Protein AF-A0A241VYT4-F1 (afdb_monomer)

Mean predicted aligned error: 15.09 Å

Solvent-accessible surface area (backbone atoms only — not comparable to full-atom values): 5343 Å² total; per-residue (Å²): 132,64,69,30,43,55,71,53,46,23,63,77,55,73,40,58,57,68,60,54,50,52,36,37,76,69,67,78,40,66,72,46,96,90,56,25,32,48,47,66,54,47,42,74,74,40,63,64,59,93,36,54,66,58,50,51,48,50,51,52,52,54,57,60,49,55,70,54,50,58,57,55,53,52,56,53,51,54,55,56,51,55,54,52,59,57,55,59,68,74,77,115

pLDDT: mean 75.07, std 18.85, range [46.31, 96.62]

Sequence (92 aa):
MSNLSINQASKLFKVSRNTIYARIKKGEITKNSDGTVSAQDMMRLFGNKTDKKTVEQAITEQLNNTNNIEQSIQHKLEQSQNSNEQLLQQQI

Foldseek 3Di:
DDWDALVRLCVVLVHDSVVVVVCCVVVLWDQDPVRITDPVSSCVVRVPPVDPVVVVVVVVVVVVVVVVVVVVVVVVVVVVVVVVVVVVVVVD

Nearest PDB structures (foldseek):
  3hh0-assembly1_A  TM=7.440E-01  e=4.291E-01  Bacillus cereus ATCC 14579
  4b43-assembly1_A  TM=5.878E-01  e=4.900E-01  Thermus thermophilus HB8
  5ydd-assembly1_A  TM=7.199E-01  e=1.086E+00  Mycobacterium tuberculosis H37Rv
  5zz6-assembly1_A  TM=5.872E-01  e=2.253E+00  Thermotoga maritima MSB8

Radius of gyration: 26.97 Å; Cα contacts (8 Å, |Δi|>4): 56; chains: 1; bounding box: 63×20×68 Å

Secondary structure (DSSP, 8-state):
--EEEHHHHHHHTT--HHHHHHHHHTTSSPBPTTSEEEHHHHHHHHTTTTSHHHHHHHHHHHHHHHHHHHHHHHHHHHHHHHHHHHHHHTT-

Structure (mmCIF, N/CA/C/O backbone):
data_AF-A0A241VYT4-F1
#
_entry.id   AF-A0A241VYT4-F1
#
loop_
_atom_site.group_PDB
_atom_site.id
_atom_site.type_symbol
_atom_site.label_atom_id
_atom_site.label_alt_id
_atom_site.label_comp_id
_atom_site.label_asym_id
_atom_site.label_entity_id
_atom_site.label_seq_id
_atom_site.pdbx_PDB_ins_code
_atom_site.Cartn_x
_atom_site.Cartn_y
_atom_site.Cartn_z
_atom_site.occupancy
_atom_site.B_iso_or_equiv
_atom_site.auth_seq_id
_atom_site.auth_comp_id
_atom_site.auth_asym_id
_atom_site.auth_atom_id
_atom_site.pdbx_PDB_model_num
ATOM 1 N N . MET A 1 1 ? -5.613 7.533 -17.063 1.00 66.62 1 MET A N 1
ATOM 2 C CA . MET A 1 1 ? -5.272 7.235 -15.653 1.00 66.62 1 MET A CA 1
ATOM 3 C C . MET A 1 1 ? -3.829 7.642 -15.421 1.00 66.62 1 MET A C 1
ATOM 5 O O . MET A 1 1 ? -3.007 7.379 -16.289 1.00 66.62 1 MET A O 1
ATOM 9 N N . SER A 1 2 ? -3.523 8.313 -14.311 1.00 87.56 2 SER A N 1
ATOM 10 C CA . SER A 1 2 ? -2.148 8.722 -14.002 1.00 87.56 2 SER A CA 1
ATOM 11 C C . SER A 1 2 ? -1.316 7.511 -13.583 1.00 87.56 2 SER A C 1
ATOM 13 O O . SER A 1 2 ? -1.704 6.776 -12.674 1.00 87.56 2 SER A O 1
ATOM 15 N N . ASN A 1 3 ? -0.176 7.316 -14.240 1.00 93.62 3 ASN A N 1
ATOM 16 C CA . ASN A 1 3 ? 0.761 6.237 -13.950 1.00 93.62 3 ASN A CA 1
ATOM 17 C C . ASN A 1 3 ? 1.945 6.766 -13.134 1.00 93.62 3 ASN A C 1
ATOM 19 O O . ASN A 1 3 ? 2.412 7.885 -13.343 1.00 93.62 3 ASN A O 1
ATOM 23 N N . LEU A 1 4 ? 2.432 5.952 -12.203 1.00 94.19 4 LEU A N 1
ATOM 24 C CA . LEU A 1 4 ? 3.569 6.258 -11.343 1.00 94.19 4 LEU A CA 1
ATOM 25 C C . LEU A 1 4 ? 4.640 5.193 -11.533 1.00 94.19 4 LEU A C 1
ATOM 27 O O . LEU A 1 4 ? 4.341 3.999 -11.553 1.00 94.19 4 LEU A O 1
ATOM 31 N N . SER A 1 5 ? 5.907 5.595 -11.606 1.00 96.06 5 SER A N 1
ATOM 32 C CA . SER A 1 5 ? 6.992 4.616 -11.500 1.00 96.06 5 SER A CA 1
ATOM 33 C C . SER A 1 5 ? 6.960 3.937 -10.127 1.00 96.06 5 SER A C 1
ATOM 35 O O . SER A 1 5 ? 6.574 4.545 -9.125 1.00 96.06 5 SER A O 1
ATOM 37 N N . ILE A 1 6 ? 7.447 2.695 -10.045 1.00 95.44 6 ILE A N 1
ATOM 38 C CA . ILE A 1 6 ? 7.554 1.957 -8.773 1.00 95.44 6 ILE A CA 1
ATOM 39 C C . ILE A 1 6 ? 8.328 2.763 -7.712 1.00 95.44 6 ILE A C 1
ATOM 41 O O . ILE A 1 6 ? 7.992 2.725 -6.528 1.00 95.44 6 ILE A O 1
ATOM 45 N N . ASN A 1 7 ? 9.347 3.529 -8.123 1.00 95.44 7 ASN A N 1
ATOM 46 C CA . ASN A 1 7 ? 10.116 4.384 -7.216 1.00 95.44 7 ASN A CA 1
ATOM 47 C C . ASN A 1 7 ? 9.283 5.562 -6.682 1.00 95.44 7 ASN A C 1
ATOM 49 O O . ASN A 1 7 ? 9.338 5.844 -5.486 1.00 95.44 7 ASN A O 1
ATOM 53 N N . GLN A 1 8 ? 8.503 6.233 -7.535 1.00 95.12 8 GLN A N 1
ATOM 54 C CA . GLN A 1 8 ? 7.601 7.311 -7.106 1.00 95.12 8 GLN A CA 1
ATOM 55 C C . GLN A 1 8 ? 6.492 6.770 -6.201 1.00 95.12 8 GLN A C 1
ATOM 57 O O . GLN A 1 8 ? 6.262 7.312 -5.124 1.00 95.12 8 GLN A O 1
ATOM 62 N N . ALA A 1 9 ? 5.865 5.663 -6.596 1.00 94.06 9 ALA A N 1
ATOM 63 C CA . ALA A 1 9 ? 4.824 4.991 -5.831 1.00 94.06 9 ALA A CA 1
ATOM 64 C C . ALA A 1 9 ? 5.319 4.583 -4.430 1.00 94.06 9 ALA A C 1
ATOM 66 O O . ALA A 1 9 ? 4.647 4.827 -3.431 1.00 94.06 9 ALA A O 1
ATOM 67 N N . SER A 1 10 ? 6.536 4.040 -4.335 1.00 94.25 10 SER A N 1
ATOM 68 C CA . SER A 1 10 ? 7.150 3.673 -3.055 1.00 94.25 10 SER A CA 1
ATOM 69 C C . SER A 1 10 ? 7.308 4.871 -2.113 1.00 94.25 10 SER A C 1
ATOM 71 O O . SER A 1 10 ? 6.980 4.766 -0.930 1.00 94.25 10 SER A O 1
ATOM 73 N N . LYS A 1 11 ? 7.753 6.020 -2.638 1.00 93.81 11 LYS A N 1
ATOM 74 C CA . LYS A 1 11 ? 7.934 7.252 -1.856 1.00 93.81 11 LYS A CA 1
ATOM 75 C C . LYS A 1 11 ? 6.601 7.880 -1.442 1.00 93.81 11 LYS A C 1
ATOM 77 O O . LYS A 1 11 ? 6.429 8.196 -0.270 1.00 93.81 11 LYS A O 1
ATOM 82 N N . LEU A 1 12 ? 5.661 8.026 -2.379 1.00 92.12 12 LEU A N 1
ATOM 83 C CA . LEU A 1 12 ? 4.368 8.684 -2.144 1.00 92.12 12 LEU A CA 1
ATOM 84 C C . LEU A 1 12 ? 3.503 7.920 -1.137 1.00 92.12 12 LEU A C 1
ATOM 86 O O . LEU A 1 12 ? 2.941 8.518 -0.226 1.00 92.12 12 LEU A O 1
ATOM 90 N N . PHE A 1 13 ? 3.441 6.595 -1.269 1.00 91.06 13 PHE A N 1
ATOM 91 C CA . PHE A 1 13 ? 2.590 5.743 -0.434 1.00 91.06 13 PHE A CA 1
ATOM 92 C C . PHE A 1 13 ? 3.327 5.153 0.776 1.00 91.06 13 PHE A C 1
ATOM 94 O O . PHE A 1 13 ? 2.772 4.304 1.470 1.00 91.06 13 PHE A O 1
ATOM 101 N N . LYS A 1 14 ? 4.579 5.570 1.024 1.00 91.62 14 LYS A N 1
ATOM 102 C CA . LYS A 1 14 ? 5.427 5.103 2.137 1.00 91.62 14 LYS A CA 1
ATOM 103 C C . LYS A 1 14 ? 5.474 3.571 2.262 1.00 91.62 14 LYS A C 1
ATOM 105 O O . LYS A 1 14 ? 5.421 3.013 3.355 1.00 91.62 14 LYS A O 1
ATOM 110 N N . VAL A 1 15 ? 5.574 2.875 1.128 1.00 91.56 15 VAL A N 1
ATOM 111 C CA . VAL A 1 15 ? 5.598 1.403 1.056 1.00 91.56 15 VAL A CA 1
ATOM 112 C C . VAL A 1 15 ? 6.851 0.927 0.340 1.00 91.56 15 VAL A C 1
ATOM 114 O O . VAL A 1 15 ? 7.320 1.565 -0.602 1.00 91.56 15 VAL A O 1
ATOM 117 N N . SER A 1 16 ? 7.418 -0.206 0.756 1.00 94.69 16 SER A N 1
ATOM 118 C CA . SER A 1 16 ? 8.625 -0.727 0.106 1.00 94.69 16 SER A CA 1
ATOM 119 C C . SER A 1 16 ? 8.330 -1.214 -1.317 1.00 94.69 16 SER A C 1
ATOM 121 O O . SER A 1 16 ? 7.269 -1.781 -1.591 1.00 94.69 16 SER A O 1
ATOM 123 N N . ARG A 1 17 ? 9.303 -1.062 -2.224 1.00 95.81 17 ARG A N 1
ATOM 124 C CA . ARG A 1 17 ? 9.206 -1.565 -3.608 1.00 95.81 17 ARG A CA 1
ATOM 125 C C . ARG A 1 17 ? 8.898 -3.063 -3.655 1.00 95.81 17 ARG A C 1
ATOM 127 O O . ARG A 1 17 ? 8.062 -3.483 -4.444 1.00 95.81 17 ARG A O 1
ATOM 134 N N . ASN A 1 18 ? 9.492 -3.850 -2.756 1.00 96.62 18 ASN A N 1
ATOM 135 C CA . ASN A 1 18 ? 9.215 -5.284 -2.634 1.00 96.62 18 ASN A CA 1
ATOM 136 C C . ASN A 1 18 ? 7.739 -5.557 -2.323 1.00 96.62 18 ASN A C 1
ATOM 138 O O . ASN A 1 18 ? 7.163 -6.485 -2.882 1.00 96.62 18 ASN A O 1
ATOM 142 N N . THR A 1 19 ? 7.105 -4.728 -1.488 1.00 95.19 19 THR A N 1
ATOM 143 C CA . THR A 1 19 ? 5.667 -4.850 -1.208 1.00 95.19 19 THR A CA 1
ATOM 144 C C . THR A 1 19 ? 4.842 -4.579 -2.462 1.00 95.19 19 THR A C 1
ATOM 146 O O . THR A 1 19 ? 3.888 -5.306 -2.723 1.00 95.19 19 THR A O 1
ATOM 149 N N . ILE A 1 20 ? 5.218 -3.577 -3.262 1.00 95.19 20 ILE A N 1
ATOM 150 C CA . ILE A 1 20 ? 4.548 -3.281 -4.537 1.00 95.19 20 ILE A CA 1
ATOM 151 C C . ILE A 1 20 ? 4.703 -4.469 -5.499 1.00 95.19 20 ILE A C 1
ATOM 153 O O . ILE A 1 20 ? 3.709 -4.966 -6.022 1.00 95.19 20 ILE A O 1
ATOM 157 N N . TYR A 1 21 ? 5.916 -5.009 -5.655 1.00 96.62 21 TYR A N 1
ATOM 158 C CA . TYR A 1 21 ? 6.157 -6.197 -6.483 1.00 96.62 21 TYR A CA 1
ATOM 159 C C . TYR A 1 21 ? 5.399 -7.436 -6.003 1.00 96.62 21 TYR A C 1
ATOM 161 O O . TYR A 1 21 ? 4.911 -8.205 -6.827 1.00 96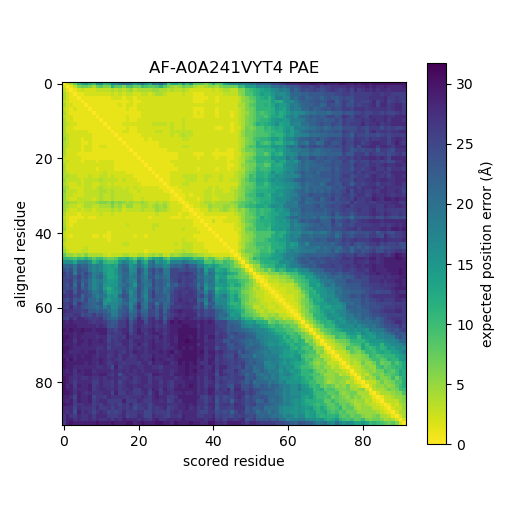.62 21 TYR A O 1
ATOM 169 N N . ALA A 1 22 ? 5.240 -7.620 -4.692 1.00 96.38 22 ALA A N 1
ATOM 170 C CA . ALA A 1 22 ? 4.437 -8.711 -4.154 1.00 96.38 22 ALA A CA 1
ATOM 171 C C . ALA A 1 22 ? 2.961 -8.593 -4.570 1.00 96.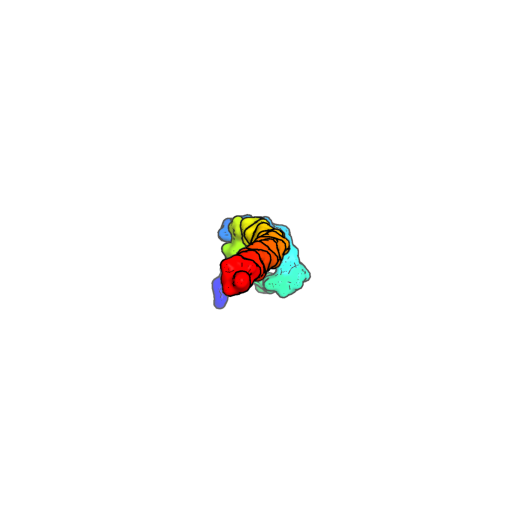38 22 ALA A C 1
ATOM 173 O O . ALA A 1 22 ? 2.351 -9.603 -4.913 1.00 96.38 22 ALA A O 1
ATOM 174 N N . ARG A 1 23 ? 2.399 -7.375 -4.593 1.00 95.44 23 ARG A N 1
ATOM 175 C CA . ARG A 1 23 ? 1.026 -7.132 -5.077 1.00 95.44 23 ARG A CA 1
ATOM 176 C C . ARG A 1 23 ? 0.892 -7.331 -6.581 1.00 95.44 23 ARG A C 1
ATOM 178 O O . ARG A 1 23 ? -0.111 -7.888 -7.014 1.00 95.44 23 ARG A O 1
ATOM 185 N N . ILE A 1 24 ? 1.923 -6.972 -7.350 1.00 95.88 24 ILE A N 1
ATOM 186 C CA . ILE A 1 24 ? 1.990 -7.279 -8.786 1.00 95.88 24 ILE A CA 1
ATOM 187 C C . ILE A 1 24 ? 1.975 -8.797 -9.005 1.00 95.88 24 ILE A C 1
ATOM 189 O O . ILE A 1 24 ? 1.157 -9.305 -9.762 1.00 95.88 24 ILE A O 1
ATOM 193 N N . LYS A 1 25 ? 2.828 -9.544 -8.292 1.00 96.06 25 LYS A N 1
ATOM 194 C CA . LYS A 1 25 ? 2.909 -11.011 -8.406 1.00 96.06 25 LYS A CA 1
ATOM 195 C C . LYS A 1 25 ? 1.606 -11.711 -8.004 1.00 96.06 25 LYS A C 1
ATOM 197 O O . LYS A 1 25 ? 1.293 -12.763 -8.548 1.00 96.06 25 LYS A O 1
ATOM 202 N N . LYS A 1 26 ? 0.855 -11.137 -7.060 1.00 95.69 26 LYS A N 1
ATOM 203 C CA . LYS A 1 26 ? -0.468 -11.626 -6.644 1.00 95.69 26 LYS A CA 1
ATOM 204 C C . LYS A 1 26 ? -1.599 -11.266 -7.617 1.00 95.69 26 LYS A C 1
ATOM 206 O O . LYS A 1 26 ? -2.719 -11.708 -7.397 1.00 95.69 26 LYS A O 1
ATOM 211 N N . GLY A 1 27 ? -1.332 -10.466 -8.652 1.00 95.25 27 GLY A N 1
ATOM 212 C CA . GLY A 1 27 ? -2.354 -9.991 -9.590 1.00 95.25 27 GLY A CA 1
ATOM 213 C C . GLY A 1 27 ? -3.282 -8.922 -9.006 1.00 95.25 27 GLY A C 1
ATOM 214 O O . GLY A 1 27 ? -4.311 -8.616 -9.595 1.00 95.25 27 GLY A O 1
ATOM 215 N N . GLU A 1 28 ? -2.941 -8.339 -7.852 1.00 93.75 28 GLU A N 1
ATOM 216 C CA . GLU A 1 28 ? -3.766 -7.306 -7.213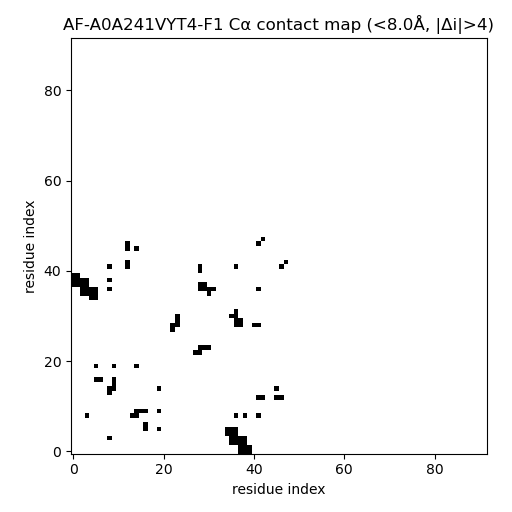 1.00 93.75 28 GLU A CA 1
ATOM 217 C C . GLU A 1 28 ? -3.597 -5.932 -7.880 1.00 93.75 28 GLU A C 1
ATOM 219 O O . GLU A 1 28 ? -4.482 -5.087 -7.743 1.00 93.75 28 GLU A O 1
ATOM 224 N N . ILE A 1 29 ? -2.461 -5.708 -8.556 1.00 93.94 29 ILE A N 1
ATOM 225 C CA . ILE A 1 29 ? -2.154 -4.530 -9.383 1.00 93.94 29 ILE A CA 1
ATOM 226 C C . ILE A 1 29 ? -1.367 -4.951 -10.617 1.00 93.94 29 ILE A C 1
ATOM 228 O O . ILE A 1 29 ? -0.585 -5.901 -10.570 1.00 93.94 29 ILE A O 1
ATOM 232 N N . THR A 1 30 ? -1.518 -4.198 -11.701 1.00 94.06 30 THR A N 1
ATOM 233 C CA . THR A 1 30 ? -0.816 -4.480 -12.955 1.00 94.06 30 THR A CA 1
ATOM 234 C C . THR A 1 30 ? 0.381 -3.553 -13.127 1.00 94.06 30 THR A C 1
ATOM 236 O O . THR A 1 30 ? 0.298 -2.349 -12.883 1.00 94.06 30 THR A O 1
ATOM 239 N N . LYS A 1 31 ? 1.508 -4.130 -13.554 1.00 94.44 31 LYS A N 1
ATOM 240 C CA . LYS A 1 31 ? 2.681 -3.383 -14.011 1.00 94.44 31 LYS A CA 1
ATOM 241 C C . LYS A 1 31 ? 2.556 -3.173 -15.519 1.00 94.44 31 LYS A C 1
ATOM 243 O O . LYS A 1 31 ? 2.443 -4.143 -16.263 1.00 94.44 31 LYS A O 1
ATOM 248 N N . ASN A 1 32 ? 2.624 -1.924 -15.952 1.00 93.31 32 ASN A N 1
ATOM 249 C CA . ASN A 1 32 ? 2.658 -1.562 -17.364 1.00 93.31 32 ASN A CA 1
ATOM 250 C C . ASN A 1 32 ? 4.013 -1.939 -17.997 1.00 93.31 32 ASN A C 1
ATOM 252 O O . ASN A 1 32 ? 5.023 -2.106 -17.303 1.00 93.31 32 ASN A O 1
ATOM 256 N N . SER A 1 33 ? 4.058 -2.039 -19.327 1.00 91.31 33 SER A N 1
ATOM 257 C CA . SER A 1 33 ? 5.280 -2.396 -20.069 1.00 91.31 33 SER A CA 1
ATOM 258 C C . SER A 1 33 ? 6.435 -1.408 -19.856 1.00 91.31 33 SER A C 1
ATOM 260 O O . SER A 1 33 ? 7.596 -1.801 -19.913 1.00 91.31 33 SER A O 1
ATOM 262 N N . ASP A 1 34 ? 6.126 -0.149 -19.537 1.00 91.12 34 ASP A N 1
ATOM 263 C CA . ASP A 1 34 ? 7.080 0.920 -19.201 1.00 91.12 34 ASP A CA 1
ATOM 264 C C . ASP A 1 34 ? 7.616 0.847 -17.753 1.00 91.12 34 ASP A C 1
ATOM 266 O O . ASP A 1 34 ? 8.451 1.652 -17.342 1.00 91.12 34 ASP A O 1
ATOM 270 N N . GLY A 1 35 ? 7.144 -0.110 -16.949 1.00 89.88 35 GLY A N 1
ATOM 271 C CA . GLY A 1 35 ? 7.532 -0.241 -15.547 1.00 89.88 35 GLY A CA 1
ATOM 272 C C . GLY A 1 35 ? 6.773 0.651 -14.569 1.00 89.88 35 GLY A C 1
ATOM 273 O O . GLY A 1 35 ? 7.201 0.780 -13.416 1.00 89.88 35 GLY A O 1
ATOM 274 N N . THR A 1 36 ? 5.655 1.237 -14.989 1.00 95.38 36 THR A N 1
ATOM 275 C CA . THR A 1 36 ? 4.775 2.029 -14.125 1.00 95.38 36 THR A CA 1
ATOM 276 C C . THR A 1 36 ? 3.597 1.218 -13.577 1.00 95.38 36 THR A C 1
ATOM 278 O O . THR A 1 36 ? 3.306 0.108 -14.027 1.00 95.38 36 THR A O 1
ATOM 281 N N . VAL A 1 37 ? 2.932 1.772 -12.564 1.00 95.50 37 VAL A N 1
ATOM 282 C CA . VAL A 1 37 ? 1.700 1.255 -11.954 1.00 95.50 37 VAL A CA 1
ATOM 283 C C . VAL A 1 37 ? 0.653 2.364 -11.884 1.00 95.50 37 VAL A C 1
ATOM 285 O O . VAL A 1 37 ? 0.994 3.543 -11.763 1.00 95.50 37 VAL A O 1
ATOM 288 N N . SER A 1 38 ? -0.625 1.995 -11.932 1.00 95.50 38 SER A N 1
ATOM 289 C CA . SER A 1 38 ? -1.729 2.954 -11.826 1.00 95.50 38 SER A CA 1
ATOM 290 C C . SER A 1 38 ? -1.777 3.603 -10.437 1.00 95.50 38 SER A C 1
ATOM 292 O O . SER A 1 38 ? -1.759 2.919 -9.409 1.00 95.50 38 SER A O 1
ATOM 294 N N . ALA A 1 39 ? -1.884 4.934 -10.390 1.00 92.56 39 ALA A N 1
ATOM 295 C CA . ALA A 1 39 ? -2.043 5.674 -9.137 1.00 92.56 39 ALA A CA 1
ATOM 296 C C . ALA A 1 39 ? -3.342 5.301 -8.399 1.00 92.56 39 ALA A C 1
ATOM 298 O O . ALA A 1 39 ? -3.364 5.273 -7.170 1.00 92.56 39 ALA A O 1
ATOM 299 N N . GLN A 1 40 ? -4.405 4.963 -9.137 1.00 92.56 40 GLN A N 1
ATOM 300 C CA . GLN A 1 40 ? -5.686 4.535 -8.569 1.00 92.56 40 GLN A CA 1
ATOM 301 C C . GLN A 1 40 ? -5.554 3.195 -7.840 1.00 92.56 40 GLN A C 1
ATOM 303 O O . GLN A 1 40 ? -6.055 3.038 -6.729 1.00 92.56 40 GLN A O 1
ATOM 308 N N . ASP A 1 41 ? -4.835 2.247 -8.437 1.00 92.44 41 ASP A N 1
ATOM 309 C CA . ASP A 1 41 ? -4.545 0.955 -7.819 1.00 92.44 41 ASP A CA 1
ATOM 310 C C . ASP A 1 41 ? -3.670 1.104 -6.574 1.00 92.44 41 ASP A C 1
ATOM 312 O O . ASP A 1 41 ? -3.912 0.463 -5.546 1.00 92.44 41 ASP A O 1
ATOM 316 N N . MET A 1 42 ? -2.687 2.006 -6.639 1.00 93.12 42 MET A N 1
ATOM 317 C CA . MET A 1 42 ? -1.873 2.349 -5.480 1.00 93.12 42 MET A CA 1
ATOM 318 C C . MET A 1 42 ? -2.715 2.968 -4.358 1.0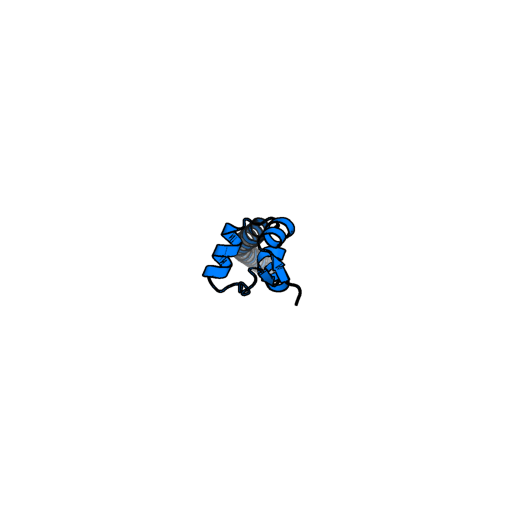0 93.12 42 MET A C 1
ATOM 320 O O . MET A 1 42 ? -2.560 2.572 -3.206 1.00 93.12 42 MET A O 1
ATOM 324 N N . MET A 1 43 ? -3.646 3.869 -4.676 1.00 91.25 43 MET A N 1
ATOM 325 C CA . MET A 1 43 ? -4.561 4.460 -3.696 1.00 91.25 43 MET A CA 1
ATOM 326 C C . MET A 1 43 ? -5.501 3.417 -3.087 1.00 91.25 43 MET A C 1
ATOM 328 O O . MET A 1 43 ? -5.620 3.350 -1.869 1.00 91.25 43 MET A O 1
ATOM 332 N N . ARG A 1 44 ? -6.092 2.536 -3.899 1.00 91.19 44 ARG A N 1
ATOM 333 C CA . ARG A 1 44 ? -6.973 1.458 -3.422 1.00 91.19 44 ARG A CA 1
ATOM 334 C C . ARG A 1 44 ? -6.261 0.499 -2.468 1.00 91.19 44 ARG A C 1
ATOM 336 O O . ARG A 1 44 ? -6.830 0.099 -1.459 1.00 91.19 44 ARG A O 1
ATOM 343 N N . LEU A 1 45 ? -5.029 0.101 -2.788 1.00 90.00 45 LEU A N 1
ATOM 344 C CA . LEU A 1 45 ? -4.304 -0.881 -1.980 1.00 90.00 45 LEU A CA 1
ATOM 345 C C . LEU A 1 45 ? -3.544 -0.275 -0.806 1.00 90.00 45 LEU A C 1
ATOM 347 O O . LEU A 1 45 ? -3.388 -0.942 0.219 1.00 90.00 45 LEU A O 1
ATOM 351 N N . PHE A 1 46 ? -2.989 0.922 -0.981 1.00 89.94 46 PHE A N 1
ATOM 352 C CA . PHE A 1 46 ? -2.021 1.525 -0.067 1.00 89.94 46 PHE A CA 1
ATOM 353 C C . PHE A 1 46 ? -2.460 2.877 0.502 1.00 89.94 46 PHE A C 1
ATOM 355 O O . PHE A 1 46 ? -1.841 3.330 1.460 1.00 89.94 46 PHE A O 1
ATOM 362 N N . GLY A 1 47 ? -3.525 3.492 -0.016 1.00 83.38 47 GLY A N 1
ATOM 363 C CA . GLY A 1 47 ? -4.043 4.776 0.470 1.00 83.38 47 GLY A CA 1
ATOM 364 C C . GLY A 1 47 ? -4.534 4.728 1.918 1.00 83.38 47 GLY A C 1
ATOM 365 O O . GLY A 1 47 ? -4.400 5.709 2.636 1.00 83.38 47 GLY A O 1
ATOM 366 N N . ASN A 1 48 ? -4.999 3.566 2.383 1.00 73.31 48 ASN A N 1
ATOM 367 C CA . ASN A 1 48 ? -5.565 3.387 3.726 1.00 73.31 48 ASN A CA 1
ATOM 368 C C . ASN A 1 48 ? -4.559 2.786 4.730 1.00 73.31 48 ASN A C 1
ATOM 370 O O . ASN A 1 48 ? -4.932 2.371 5.826 1.00 73.31 48 ASN A O 1
ATOM 374 N N . LYS A 1 49 ? -3.278 2.650 4.357 1.00 62.09 49 LYS A N 1
ATOM 375 C CA . LYS A 1 49 ? -2.296 1.898 5.161 1.00 62.09 49 LYS A CA 1
ATOM 376 C C . LYS A 1 49 ? -1.683 2.653 6.332 1.00 62.09 49 LYS A C 1
ATOM 378 O O . LYS A 1 49 ? -0.881 2.047 7.039 1.00 62.09 49 LYS A O 1
ATOM 383 N N . THR A 1 50 ? -2.068 3.900 6.588 1.00 53.12 50 THR A N 1
ATOM 384 C CA . THR A 1 50 ? -1.732 4.533 7.870 1.00 53.12 50 THR A CA 1
ATOM 385 C C . THR A 1 50 ? -2.342 3.773 9.048 1.00 53.12 50 THR A C 1
ATOM 387 O O . THR A 1 50 ? -1.740 3.764 10.112 1.00 53.12 50 THR A O 1
ATOM 390 N N . ASP A 1 51 ? -3.427 3.014 8.840 1.00 54.59 51 ASP A N 1
ATOM 391 C CA . ASP A 1 51 ? -4.230 2.505 9.954 1.00 54.59 51 ASP A CA 1
ATOM 392 C C . ASP A 1 51 ? -4.682 1.056 9.795 1.00 54.59 51 ASP A C 1
ATOM 394 O O . ASP A 1 51 ? -5.638 0.642 10.430 1.00 54.59 51 ASP A O 1
ATOM 398 N N . LYS A 1 52 ? -4.019 0.218 8.986 1.00 55.84 52 LYS A N 1
ATOM 399 C CA . LYS A 1 52 ? -4.448 -1.193 8.894 1.00 55.84 52 LYS A CA 1
ATOM 400 C C . LYS A 1 52 ? -4.320 -1.917 10.244 1.00 55.84 52 LYS A C 1
ATOM 402 O O . LYS A 1 52 ? -5.191 -2.705 10.577 1.00 55.84 52 LYS A O 1
ATOM 407 N N . LYS A 1 53 ? -3.293 -1.592 11.045 1.00 56.97 53 LYS A N 1
ATOM 408 C CA . LYS A 1 53 ? -3.177 -2.087 12.428 1.00 56.97 53 LYS A CA 1
ATOM 409 C C . LYS A 1 53 ? -4.227 -1.469 13.350 1.00 56.97 53 LYS A C 1
ATOM 411 O O . LYS A 1 53 ? -4.828 -2.213 14.104 1.00 56.97 53 LYS A O 1
ATOM 416 N N . THR A 1 54 ? -4.485 -0.167 13.244 1.00 54.41 54 THR A N 1
ATOM 417 C CA . THR A 1 54 ? -5.503 0.541 14.037 1.00 54.41 54 THR A CA 1
ATOM 418 C C . THR A 1 54 ? -6.912 0.025 13.745 1.00 54.41 54 THR A C 1
ATOM 420 O O . THR A 1 54 ? -7.694 -0.177 14.659 1.00 54.41 54 THR A O 1
ATOM 423 N N . VAL A 1 55 ? -7.231 -0.246 12.479 1.00 57.50 55 VAL A N 1
ATOM 424 C CA . VAL A 1 55 ? -8.528 -0.767 12.032 1.00 57.50 55 VAL A CA 1
ATOM 425 C C . VAL A 1 55 ? -8.662 -2.252 12.361 1.00 57.50 55 VAL A C 1
ATOM 427 O O . VAL A 1 55 ? -9.711 -2.659 12.836 1.00 57.50 55 VAL A O 1
ATOM 430 N N . GLU A 1 56 ? -7.619 -3.071 12.182 1.00 60.41 56 GLU A N 1
ATOM 431 C CA . GLU A 1 56 ? -7.653 -4.475 12.630 1.00 60.41 56 GLU A CA 1
ATOM 432 C C . GLU A 1 56 ? -7.756 -4.577 14.161 1.00 60.41 56 GLU A C 1
ATOM 434 O O . GLU A 1 56 ? -8.495 -5.427 14.654 1.00 60.41 56 GLU A O 1
ATOM 439 N N . GLN A 1 57 ? -7.095 -3.690 14.915 1.00 59.16 57 GLN A N 1
ATOM 440 C CA . GLN A 1 57 ? -7.246 -3.582 16.371 1.00 59.16 57 GLN A CA 1
ATOM 441 C C . GLN A 1 57 ? -8.647 -3.101 16.759 1.00 59.16 57 GLN A C 1
ATOM 443 O O . GLN A 1 57 ? -9.287 -3.771 17.557 1.00 59.16 57 GLN A O 1
ATOM 448 N N . ALA A 1 58 ? -9.173 -2.046 16.132 1.00 58.69 58 ALA A N 1
ATOM 449 C CA . ALA A 1 58 ? -10.526 -1.552 16.390 1.00 58.69 58 ALA A CA 1
ATOM 450 C C . ALA A 1 58 ? -11.600 -2.605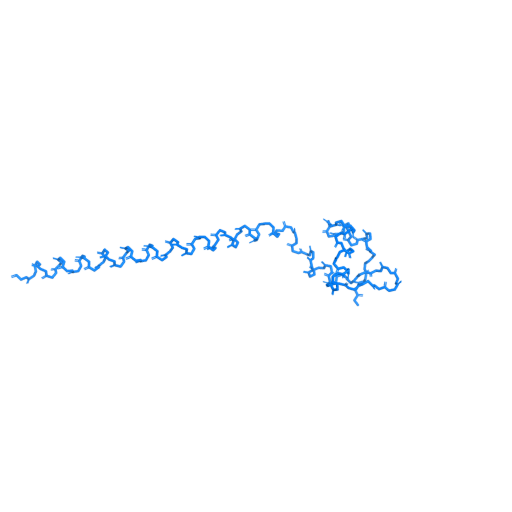 16.072 1.00 58.69 58 ALA A C 1
ATOM 452 O O . ALA A 1 58 ? -12.512 -2.811 16.864 1.00 58.69 58 ALA A O 1
ATOM 453 N N . ILE A 1 59 ? -11.470 -3.339 14.961 1.00 61.84 59 ILE A N 1
ATOM 454 C CA . ILE A 1 59 ? -12.390 -4.431 14.612 1.00 61.84 59 ILE A CA 1
ATOM 455 C C . ILE A 1 59 ? -12.269 -5.581 15.622 1.00 61.84 59 ILE A C 1
ATOM 457 O O . ILE A 1 59 ? -13.284 -6.127 16.043 1.00 61.84 59 ILE A O 1
ATOM 461 N N . THR A 1 60 ? -11.053 -5.935 16.048 1.00 63.47 60 THR A N 1
ATOM 462 C CA . THR A 1 60 ? -10.836 -6.988 17.058 1.00 63.47 60 THR A CA 1
ATOM 463 C C . THR A 1 60 ? -11.396 -6.583 18.427 1.00 63.47 60 THR A C 1
ATOM 465 O O . THR A 1 60 ? -12.036 -7.393 19.094 1.00 63.47 60 THR A O 1
ATOM 468 N N . GLU A 1 61 ? -11.223 -5.326 18.837 1.00 60.28 61 GLU A N 1
ATOM 469 C CA . GLU A 1 61 ? -11.793 -4.760 20.067 1.00 60.28 61 GLU A CA 1
ATOM 470 C C . GLU A 1 61 ? -13.328 -4.688 20.005 1.00 60.28 61 GLU A C 1
ATOM 472 O O . GLU A 1 61 ? -14.004 -5.082 20.955 1.00 60.28 61 GLU A O 1
ATOM 477 N N . GLN A 1 62 ? -13.906 -4.280 18.870 1.00 56.72 62 GLN A N 1
ATOM 478 C CA . GLN A 1 62 ? -15.361 -4.272 18.666 1.00 56.72 62 GLN A CA 1
ATOM 479 C C . GLN A 1 62 ? -15.967 -5.686 18.669 1.00 56.72 62 GLN A C 1
ATOM 481 O O . GLN A 1 62 ? -17.031 -5.901 19.258 1.00 56.72 62 GLN A O 1
ATOM 486 N N . LEU A 1 63 ? -15.294 -6.666 18.059 1.00 58.12 63 LEU A N 1
ATOM 487 C CA . LEU A 1 63 ? -15.727 -8.068 18.078 1.00 58.12 63 LEU A CA 1
ATOM 488 C C . LEU A 1 63 ? -15.654 -8.661 19.493 1.00 58.12 63 LEU A C 1
ATOM 490 O O . LEU A 1 63 ? -16.571 -9.368 19.905 1.00 58.12 63 LEU A O 1
ATOM 494 N N . ASN A 1 64 ? -14.630 -8.313 20.278 1.00 58.00 64 ASN A N 1
ATOM 495 C CA . ASN A 1 64 ? -14.517 -8.753 21.671 1.00 58.00 64 ASN A CA 1
ATOM 496 C C . ASN A 1 64 ? -15.559 -8.098 22.600 1.00 58.00 64 ASN A C 1
ATOM 498 O O . ASN A 1 64 ? -16.044 -8.752 23.527 1.00 58.00 64 ASN A O 1
ATOM 502 N N . ASN A 1 65 ? -15.975 -6.856 22.329 1.00 52.84 65 ASN A N 1
ATOM 503 C CA . ASN A 1 65 ? -17.043 -6.191 23.087 1.00 52.84 65 ASN A CA 1
ATOM 504 C C . ASN A 1 65 ? -18.434 -6.788 22.835 1.00 52.84 65 ASN A C 1
ATOM 506 O O . ASN A 1 65 ? -19.288 -6.716 23.718 1.00 52.84 65 ASN A O 1
ATOM 510 N N . THR A 1 66 ? -18.669 -7.420 21.683 1.00 48.44 66 THR A N 1
ATOM 511 C CA . THR A 1 66 ? -19.976 -8.026 21.364 1.00 48.44 66 THR A CA 1
ATOM 512 C C . THR A 1 66 ? -20.328 -9.160 22.339 1.00 48.44 66 THR A C 1
ATOM 514 O O . THR A 1 66 ? -21.475 -9.262 22.764 1.00 48.44 66 THR A O 1
ATOM 517 N N . ASN A 1 67 ? -19.333 -9.908 22.830 1.00 50.16 67 ASN A N 1
ATOM 518 C CA . ASN A 1 67 ? -19.542 -10.966 23.831 1.00 50.16 67 ASN A CA 1
ATOM 519 C C . ASN A 1 67 ? -19.933 -10.436 25.229 1.00 50.16 67 ASN A C 1
ATOM 521 O O . ASN A 1 67 ? -20.450 -11.187 26.051 1.00 50.16 67 ASN A O 1
ATOM 525 N N . ASN A 1 68 ? -19.690 -9.152 25.520 1.00 46.31 68 ASN A N 1
ATOM 526 C CA . ASN A 1 68 ? -20.016 -8.541 26.816 1.00 46.31 68 ASN A CA 1
ATOM 527 C C . ASN A 1 68 ? -21.405 -7.879 26.828 1.00 46.31 68 ASN A C 1
ATOM 529 O O . ASN A 1 68 ? -21.992 -7.692 27.895 1.00 46.31 68 ASN A O 1
ATOM 533 N N . ILE A 1 69 ? -21.957 -7.537 25.659 1.00 48.00 69 ILE A N 1
ATOM 534 C CA . ILE A 1 69 ? -23.281 -6.906 25.569 1.00 48.00 69 ILE A CA 1
ATOM 535 C C . ILE A 1 69 ? -24.397 -7.939 25.763 1.00 48.00 69 ILE A C 1
ATOM 537 O O . ILE A 1 69 ? -25.360 -7.643 26.467 1.00 48.00 69 ILE A O 1
ATOM 541 N N . GLU A 1 70 ? -24.249 -9.163 25.247 1.00 48.94 70 GLU A N 1
ATOM 542 C CA . GLU A 1 70 ? -25.240 -10.227 25.480 1.00 48.94 70 GLU A CA 1
ATOM 543 C C . GLU A 1 70 ? -25.375 -10.574 26.971 1.00 48.94 70 GLU A C 1
ATOM 545 O O . GLU A 1 70 ? -26.491 -10.672 27.482 1.00 48.94 70 GLU A O 1
ATOM 550 N N . GLN A 1 71 ? -24.262 -10.650 27.710 1.00 50.38 71 GLN A N 1
ATOM 551 C CA . GLN A 1 71 ? -24.303 -10.918 29.154 1.00 50.38 71 GLN A CA 1
ATOM 552 C C . GLN A 1 71 ? -24.926 -9.763 29.955 1.00 50.38 71 GLN A C 1
ATOM 554 O O . GLN A 1 71 ? -25.651 -9.996 30.923 1.00 50.38 71 GLN A O 1
ATOM 559 N N . SER A 1 72 ? -24.701 -8.512 29.537 1.00 46.97 72 SER A N 1
ATOM 560 C CA . SER A 1 72 ? -25.281 -7.339 30.204 1.00 46.97 72 SER A CA 1
ATOM 561 C C . SER A 1 72 ? -26.791 -7.204 29.959 1.00 46.97 72 SER A C 1
ATOM 563 O O . SER A 1 72 ? -27.528 -6.810 30.868 1.00 46.97 72 SER A O 1
ATOM 565 N N . ILE A 1 73 ? -27.272 -7.569 28.763 1.00 53.47 73 ILE A N 1
ATOM 566 C CA . ILE A 1 73 ? -28.708 -7.572 28.441 1.00 53.47 73 ILE A CA 1
ATOM 567 C C . ILE A 1 73 ? -29.429 -8.688 29.209 1.00 53.47 73 ILE A C 1
ATOM 569 O O . ILE A 1 73 ? -30.489 -8.425 29.780 1.00 53.47 73 ILE A O 1
ATOM 573 N N . GLN A 1 74 ? -28.839 -9.886 29.301 1.00 52.38 74 GLN A N 1
ATOM 574 C CA . GLN A 1 74 ? -29.430 -11.009 30.038 1.00 52.38 74 GLN A CA 1
ATOM 575 C C . GLN A 1 74 ? -29.584 -10.693 31.535 1.00 52.38 74 GLN A C 1
ATOM 577 O O . GLN A 1 74 ? -30.674 -10.831 32.090 1.00 52.38 74 GLN A O 1
ATOM 582 N N . HIS A 1 75 ? -28.535 -10.160 32.173 1.00 54.25 75 HIS A N 1
ATOM 583 C CA . HIS A 1 75 ? -28.580 -9.812 33.598 1.00 54.25 75 HIS A CA 1
ATOM 584 C C . HIS A 1 75 ? -29.582 -8.680 33.898 1.00 54.25 75 HIS A C 1
ATOM 586 O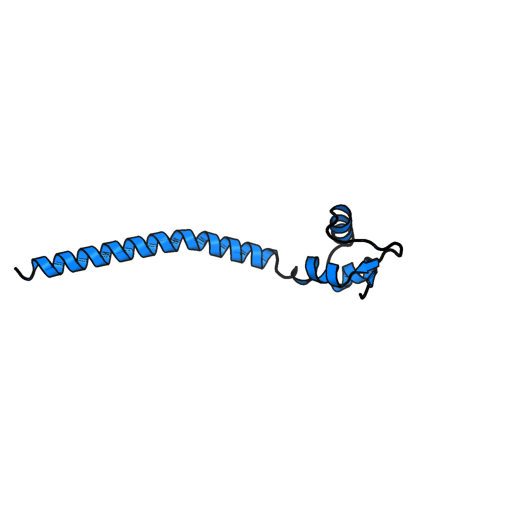 O . HIS A 1 75 ? -30.242 -8.671 34.938 1.00 54.25 75 HIS A O 1
ATOM 592 N N . LYS A 1 76 ? -29.735 -7.713 32.979 1.00 55.84 76 LYS A N 1
ATOM 593 C CA . LYS A 1 76 ? -30.710 -6.623 33.140 1.00 55.84 76 LYS A CA 1
ATOM 594 C C . LYS A 1 76 ? -32.157 -7.111 32.977 1.00 55.84 76 LYS A C 1
ATOM 596 O O . LYS A 1 76 ? -33.043 -6.588 33.656 1.00 55.84 76 LYS A O 1
ATOM 601 N N . LEU A 1 77 ? -32.401 -8.106 32.121 1.00 55.72 77 LEU A N 1
ATOM 602 C CA . LEU 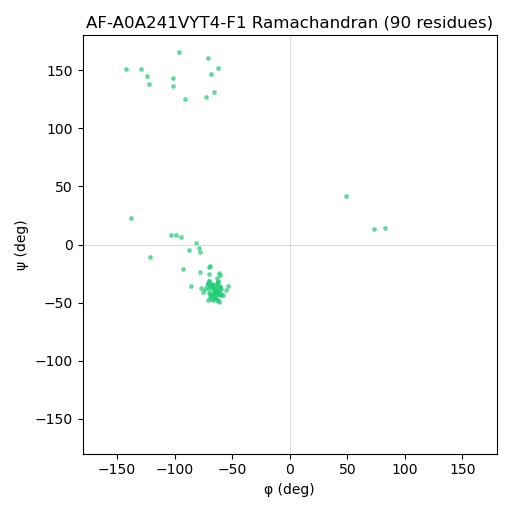A 1 77 ? -33.731 -8.690 31.943 1.00 55.72 77 LEU A CA 1
ATOM 603 C C . LEU A 1 77 ? -34.164 -9.488 33.183 1.00 55.72 77 LEU A C 1
ATOM 605 O O . LEU A 1 77 ? -35.268 -9.271 33.683 1.00 55.72 77 LEU A O 1
ATOM 609 N N . GLU A 1 78 ? -33.275 -10.313 33.740 1.00 57.53 78 GLU A N 1
ATOM 610 C CA . GLU A 1 78 ? -33.556 -11.120 34.939 1.00 57.53 78 GLU A CA 1
ATOM 611 C C . GLU A 1 78 ? -33.848 -10.253 36.174 1.00 57.53 78 GLU A C 1
ATOM 613 O O . GLU A 1 78 ? -34.806 -10.508 36.909 1.00 57.53 78 GLU A O 1
ATOM 618 N N . GLN A 1 79 ? -33.099 -9.162 36.369 1.00 57.16 79 GLN A N 1
ATOM 619 C CA . GLN A 1 79 ? -33.346 -8.229 37.474 1.00 57.16 79 GLN A CA 1
ATOM 620 C C . GLN A 1 79 ? -34.699 -7.505 37.339 1.00 57.16 79 GLN A C 1
ATOM 622 O O . GLN A 1 79 ? -35.398 -7.279 38.335 1.00 57.16 79 GLN A O 1
ATOM 627 N N . SER A 1 80 ? -35.094 -7.152 36.110 1.00 54.12 80 SER A N 1
ATOM 628 C CA . SER A 1 80 ? -36.386 -6.505 35.863 1.00 54.12 80 SER A CA 1
ATOM 629 C C . SER A 1 80 ? -37.562 -7.466 36.051 1.00 54.12 80 SER A C 1
ATOM 631 O O . SER A 1 80 ? -38.622 -7.028 36.496 1.00 54.12 80 SER A O 1
ATOM 633 N N . GLN A 1 81 ? -37.402 -8.755 35.739 1.00 59.06 81 GLN A N 1
ATOM 634 C CA . GLN A 1 81 ? -38.445 -9.761 35.966 1.00 59.06 81 GLN A CA 1
ATOM 635 C C . GLN A 1 81 ? -38.663 -10.004 37.465 1.00 59.06 81 GLN A C 1
ATOM 637 O O . GLN A 1 81 ? -39.793 -9.891 37.941 1.00 59.06 81 GLN A O 1
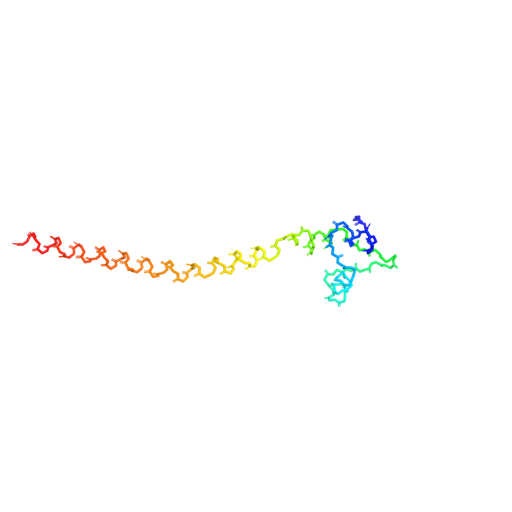ATOM 642 N N . ASN A 1 82 ? -37.581 -10.178 38.231 1.00 59.34 82 ASN A N 1
ATOM 643 C CA . ASN A 1 82 ? -37.659 -10.410 39.678 1.00 59.34 82 ASN A CA 1
ATOM 644 C C . ASN A 1 82 ? -38.330 -9.245 40.437 1.00 59.34 82 ASN A C 1
ATOM 646 O O . ASN A 1 82 ? -39.114 -9.454 41.361 1.00 59.34 82 ASN A O 1
ATOM 650 N N . SER A 1 83 ? -38.072 -8.005 40.006 1.00 58.28 83 SER A N 1
ATOM 651 C CA . SER A 1 83 ? -38.667 -6.805 40.616 1.00 58.28 83 SER A CA 1
ATOM 652 C C . SER A 1 83 ? -40.184 -6.721 40.407 1.00 58.28 83 SER A C 1
ATOM 654 O O . SER A 1 83 ? -40.908 -6.269 41.293 1.00 58.28 83 SER A O 1
ATOM 656 N N . ASN A 1 84 ? -40.681 -7.166 39.249 1.00 59.56 84 ASN A N 1
ATOM 657 C CA . ASN A 1 84 ? -42.117 -7.156 38.959 1.00 59.56 84 ASN A CA 1
ATOM 658 C C . ASN A 1 84 ? -42.866 -8.242 39.749 1.00 59.56 84 ASN A C 1
ATOM 660 O O . ASN A 1 84 ? -43.958 -7.985 40.254 1.00 59.56 84 ASN A O 1
ATOM 664 N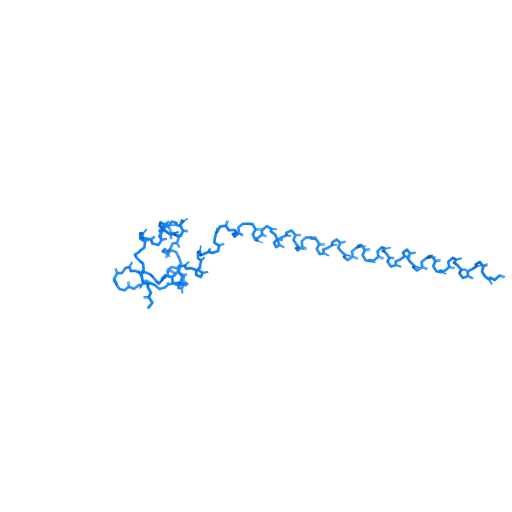 N . GLU A 1 85 ? -42.270 -9.425 39.922 1.00 60.62 85 GLU A N 1
ATOM 665 C CA . GLU A 1 85 ? -42.871 -10.510 40.714 1.00 60.62 85 GLU A CA 1
ATOM 666 C C . GLU A 1 85 ? -42.954 -10.183 42.215 1.00 60.62 85 GLU A C 1
ATOM 668 O O . GLU A 1 85 ? -43.920 -10.565 42.882 1.00 60.62 85 GLU A O 1
ATOM 673 N N . GLN A 1 86 ? -41.986 -9.438 42.761 1.00 60.88 86 GLN A N 1
ATOM 674 C CA . GLN A 1 86 ? -42.050 -8.958 44.148 1.00 60.88 86 GLN A CA 1
ATOM 675 C C . GLN A 1 86 ? -43.110 -7.870 44.362 1.00 60.88 86 GLN A C 1
ATOM 677 O O . GLN A 1 86 ? -43.687 -7.776 45.446 1.00 60.88 86 GLN A O 1
ATOM 682 N N . LEU A 1 87 ? -43.379 -7.038 43.353 1.00 59.41 87 LEU A N 1
ATOM 683 C CA . LEU A 1 87 ? -44.411 -6.004 43.449 1.00 59.41 87 LEU A CA 1
ATOM 684 C C . LEU A 1 87 ? -45.819 -6.621 43.459 1.00 59.41 87 LEU A C 1
ATOM 686 O O . LEU A 1 87 ? -46.680 -6.176 44.215 1.00 59.41 87 LEU A O 1
ATOM 690 N N . LEU A 1 88 ? -46.034 -7.675 42.666 1.00 59.56 88 LEU A N 1
ATOM 691 C CA . LEU A 1 88 ? -47.326 -8.358 42.566 1.00 59.56 88 LEU A CA 1
ATOM 692 C C . LEU A 1 88 ? -47.706 -9.095 43.862 1.00 59.56 88 LEU A C 1
ATOM 694 O O . LEU A 1 88 ? -48.870 -9.091 44.249 1.00 59.56 88 LEU A O 1
ATOM 698 N N . GLN A 1 89 ? -46.731 -9.671 44.571 1.00 61.16 89 GLN A N 1
ATOM 699 C CA . GLN A 1 89 ? -46.966 -10.354 45.854 1.00 61.16 89 GLN A CA 1
ATOM 700 C C . GLN A 1 89 ? -47.317 -9.405 47.010 1.00 61.16 89 GLN A C 1
ATOM 702 O O . GLN A 1 89 ? -47.881 -9.852 47.999 1.00 61.16 89 GLN A O 1
ATOM 707 N N . GLN A 1 90 ? -47.006 -8.110 46.900 1.00 59.56 90 GLN A N 1
ATOM 708 C CA . GLN A 1 90 ? -47.332 -7.109 47.928 1.00 59.56 90 GLN A CA 1
ATOM 709 C C . GLN A 1 90 ? -48.734 -6.497 47.760 1.00 59.56 90 GLN A C 1
ATOM 711 O O . GLN A 1 90 ? -49.144 -5.687 48.589 1.00 59.56 90 GLN A O 1
ATOM 716 N N . GLN A 1 91 ? -49.453 -6.840 46.685 1.00 57.41 91 GLN A N 1
ATOM 717 C CA . GLN A 1 91 ? -50.801 -6.332 46.392 1.00 57.41 91 GLN A CA 1
ATOM 718 C C . GLN A 1 91 ? -51.928 -7.336 46.705 1.00 57.41 91 GLN A C 1
ATOM 720 O O . GLN A 1 91 ? -53.081 -7.063 46.371 1.00 57.41 91 GLN A O 1
ATOM 725 N N . ILE A 1 92 ? -51.614 -8.467 47.348 1.00 48.47 92 ILE A N 1
ATOM 726 C CA . ILE A 1 92 ? -52.574 -9.470 47.847 1.00 48.47 92 ILE A CA 1
ATOM 727 C C . ILE A 1 92 ? -52.545 -9.444 49.374 1.00 48.47 92 ILE A C 1
ATOM 729 O O . ILE A 1 92 ? -53.641 -9.471 49.977 1.00 48.47 92 ILE A O 1
#